Protein AF-A0A534PZU3-F1 (afdb_monomer)

Mean 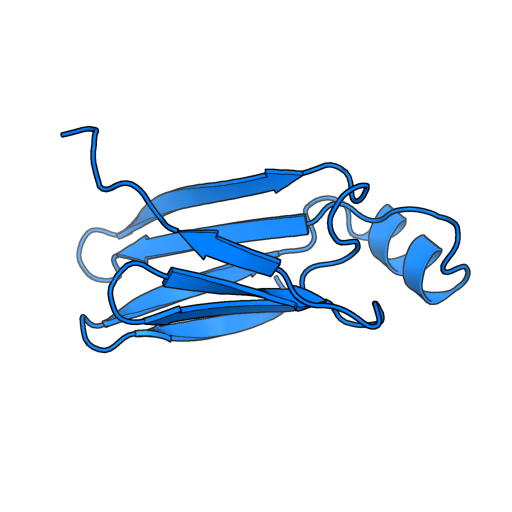predicted aligned error: 4.27 Å

Sequence (92 aa):
MDNIDVDREGQLWVAAHPKLLTFVRHVSDPTMPAPSQVFRIEPTTKRVEEVYLELGSRLSGSSVGAFHDGRLLIGPVFDSKFLDCRLNTAHG

Radius of gyration: 13.19 Å; Cα contacts (8 Å, |Δi|>4): 220; chains: 1; bounding box: 34×24×34 Å

Secondary structure (DSSP, 8-state):
---EEE-TTS-EEEEE-S-HHHHHHHHH-TTS---EEEEEEETTTTEEEEEEEE-SSSSSSEEEEEEETTEEEEEESS-S--EEEEPP----

Nearest PDB structures (foldseek):
  8r09-assembly1_B3  TM=3.850E-01  e=4.024E-01  Homo sapiens
  8qo9-assembly1_B3  TM=3.334E-01  e=2.743E-01  Homo sapiens
  7opi-assembly1_A  TM=3.257E-01  e=6.957E-01  Mus musculus
  6ff7-assembly1_v  TM=3.368E-01  e=9.148E-01  Homo sapiens
  7onb-assembly1_A  TM=3.645E-01  e=2.451E+00  Homo sapiens

pLDDT: mean 89.96, std 10.81, range [34.72, 97.06]

Solvent-accessible surface area (backbone atoms only — not comparable to full-atom values): 5118 Å² total; per-residue 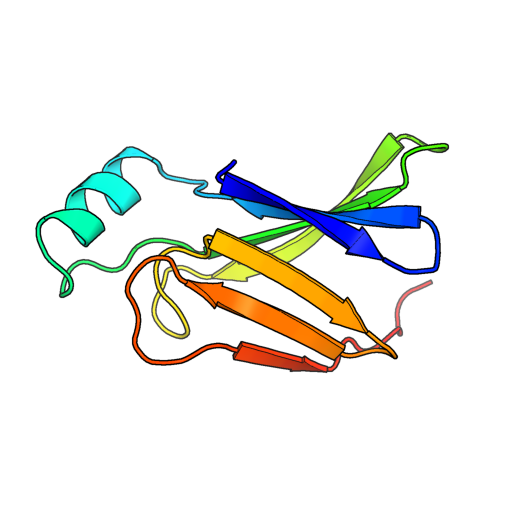(Å²): 107,66,36,76,36,71,38,99,88,62,37,35,24,33,6,22,49,91,48,59,70,42,37,56,46,19,75,78,36,80,87,42,58,8,39,20,30,31,34,42,34,38,74,89,81,64,46,74,43,83,77,44,77,48,70,16,88,91,55,34,32,28,30,36,27,47,63,56,97,56,31,38,38,38,36,35,75,78,53,99,61,66,47,82,41,76,61,76,89,81,78,131

Structure (mmCIF, N/CA/C/O backbone):
data_AF-A0A534PZU3-F1
#
_entry.id   AF-A0A534PZU3-F1
#
loop_
_atom_site.group_PDB
_atom_site.id
_atom_site.type_symbol
_atom_site.label_atom_id
_atom_site.label_alt_id
_atom_site.label_comp_id
_atom_site.label_asym_id
_atom_site.label_entity_id
_atom_site.label_seq_id
_atom_site.pdbx_PDB_ins_code
_atom_site.Cartn_x
_atom_site.Cartn_y
_atom_site.Cartn_z
_atom_site.occupancy
_atom_site.B_iso_or_equiv
_atom_site.auth_seq_id
_atom_site.auth_comp_id
_atom_site.auth_asym_id
_atom_site.auth_atom_id
_atom_site.pdbx_PDB_model_num
ATOM 1 N N . MET A 1 1 ? 4.555 7.958 2.642 1.00 62.59 1 MET A N 1
ATOM 2 C CA . MET A 1 1 ? 3.148 7.758 2.240 1.00 62.59 1 MET A CA 1
ATOM 3 C C . MET A 1 1 ? 2.955 8.401 0.889 1.00 62.59 1 MET A C 1
ATOM 5 O O . MET A 1 1 ? 3.710 9.323 0.596 1.00 62.59 1 MET A O 1
ATOM 9 N N . ASP A 1 2 ? 2.025 7.880 0.097 1.00 79.00 2 ASP A N 1
ATOM 10 C CA . ASP A 1 2 ? 1.632 8.487 -1.175 1.00 79.00 2 ASP A CA 1
ATOM 11 C C . ASP A 1 2 ? 0.180 8.974 -1.076 1.00 79.00 2 ASP A C 1
ATOM 13 O O . ASP A 1 2 ? -0.038 10.049 -0.516 1.00 79.00 2 ASP A O 1
ATOM 17 N N . ASN A 1 3 ? -0.805 8.144 -1.442 1.00 87.75 3 ASN A N 1
ATOM 18 C CA . ASN A 1 3 ? -2.223 8.506 -1.360 1.00 87.75 3 ASN A CA 1
ATOM 19 C C . ASN A 1 3 ? -2.969 7.827 -0.200 1.00 87.75 3 ASN A C 1
ATOM 21 O O . ASN A 1 3 ? -2.559 6.785 0.325 1.00 87.75 3 ASN A O 1
ATOM 25 N N . ILE A 1 4 ? -4.101 8.438 0.163 1.00 91.94 4 ILE A N 1
ATOM 26 C CA . ILE A 1 4 ? -5.080 7.948 1.138 1.00 91.94 4 ILE A CA 1
ATOM 27 C C . ILE A 1 4 ? -6.430 7.826 0.426 1.00 91.94 4 ILE A C 1
ATOM 29 O O . ILE A 1 4 ? -6.896 8.801 -0.162 1.00 91.94 4 ILE A O 1
ATOM 33 N N . ASP A 1 5 ? -7.051 6.655 0.511 1.00 94.12 5 ASP A N 1
ATOM 34 C CA . ASP A 1 5 ? -8.439 6.405 0.117 1.00 94.12 5 ASP A CA 1
ATOM 35 C C . ASP A 1 5 ? -9.308 6.187 1.364 1.00 94.12 5 ASP A C 1
ATOM 37 O O . ASP A 1 5 ? -8.806 5.786 2.420 1.00 94.12 5 ASP A O 1
ATOM 41 N N . VAL A 1 6 ? -10.604 6.476 1.257 1.00 95.56 6 VAL A N 1
ATOM 42 C CA . VAL A 1 6 ? -11.573 6.293 2.346 1.00 95.56 6 VAL A CA 1
ATOM 43 C C . VAL A 1 6 ? -12.698 5.407 1.840 1.00 95.56 6 VAL A C 1
ATOM 45 O O . VAL A 1 6 ? -13.405 5.779 0.902 1.00 95.56 6 VAL A O 1
ATOM 48 N N . ASP A 1 7 ? -12.884 4.251 2.473 1.00 94.38 7 ASP A N 1
ATOM 49 C CA . ASP A 1 7 ? -13.952 3.337 2.077 1.00 94.38 7 ASP A CA 1
ATOM 50 C C . ASP A 1 7 ? -15.324 3.741 2.648 1.00 94.38 7 ASP A C 1
ATOM 52 O O . ASP A 1 7 ? -15.480 4.705 3.403 1.00 94.38 7 ASP A O 1
ATOM 56 N N . ARG A 1 8 ? -16.360 2.980 2.276 1.00 93.75 8 ARG A N 1
ATOM 57 C CA . ARG A 1 8 ? -17.746 3.224 2.713 1.00 93.75 8 ARG A CA 1
ATOM 58 C C . ARG A 1 8 ? -17.961 3.054 4.218 1.00 93.75 8 ARG A C 1
ATOM 60 O O . ARG A 1 8 ? -18.938 3.583 4.741 1.00 93.75 8 ARG A O 1
ATOM 67 N N . GLU A 1 9 ? -17.085 2.317 4.892 1.00 92.94 9 GLU A N 1
ATOM 68 C CA . GLU A 1 9 ? -17.112 2.088 6.339 1.00 92.94 9 GLU A CA 1
ATOM 69 C C . GLU A 1 9 ? -16.260 3.128 7.089 1.00 92.94 9 GLU A C 1
ATOM 71 O O . GLU A 1 9 ? -16.144 3.077 8.316 1.00 92.94 9 GLU A O 1
ATOM 76 N N . GLY A 1 10 ? -15.669 4.088 6.367 1.00 95.31 10 GLY A N 1
ATOM 77 C CA . GLY A 1 10 ? -14.818 5.133 6.920 1.00 95.31 10 GLY A CA 1
ATOM 78 C C . GLY A 1 10 ? -13.417 4.652 7.301 1.00 95.31 10 GLY A C 1
ATOM 79 O O . GLY A 1 10 ? -12.723 5.360 8.033 1.00 95.31 10 GLY A O 1
ATOM 80 N N . GLN A 1 11 ? -12.989 3.473 6.840 1.00 95.88 11 GLN A N 1
ATOM 81 C CA . GLN A 1 11 ? -11.612 3.016 7.025 1.00 95.88 11 GLN A CA 1
ATOM 82 C C . GLN A 1 11 ? -10.700 3.724 6.022 1.00 95.88 11 GLN A C 1
ATOM 84 O O . GLN A 1 11 ? -11.082 3.965 4.875 1.00 95.88 11 GLN A O 1
ATOM 89 N N . LEU A 1 12 ? -9.478 4.042 6.450 1.00 96.62 12 LEU A N 1
ATOM 90 C CA . LEU A 1 12 ? -8.478 4.646 5.575 1.00 96.62 12 LEU A CA 1
ATOM 91 C C . LEU A 1 12 ? -7.610 3.556 4.961 1.00 96.62 12 LEU A C 1
ATOM 93 O O . LEU A 1 12 ? -7.061 2.7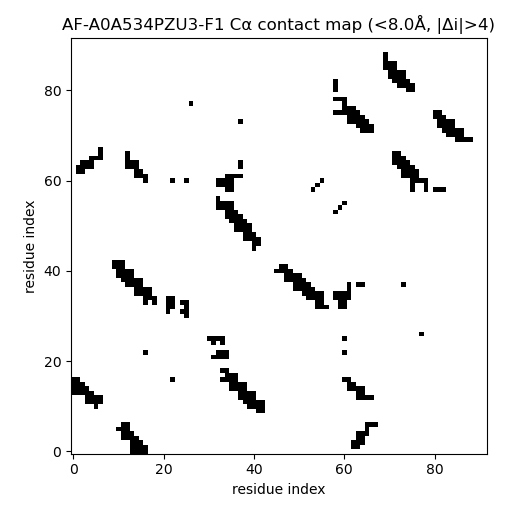21 5.683 1.00 96.62 12 LEU A O 1
ATOM 97 N N . TRP A 1 13 ? -7.416 3.627 3.652 1.00 96.75 13 TRP A N 1
ATOM 98 C CA . TRP A 1 13 ? -6.505 2.768 2.909 1.00 96.75 13 TRP A CA 1
ATOM 99 C C . TRP A 1 13 ? -5.331 3.605 2.429 1.00 96.75 13 TRP A C 1
ATOM 101 O O . TRP A 1 13 ? -5.490 4.551 1.661 1.00 96.75 13 TRP A O 1
ATOM 111 N N . VAL A 1 14 ? -4.141 3.297 2.937 1.00 95.69 14 VAL A N 1
ATOM 112 C CA . VAL A 1 14 ? -2.962 4.143 2.744 1.00 95.69 14 VAL A CA 1
ATOM 113 C C . VAL A 1 14 ? -1.873 3.362 2.045 1.00 95.69 14 VAL A C 1
ATOM 115 O O . VAL A 1 14 ? -1.352 2.393 2.597 1.00 95.69 14 VAL A O 1
ATOM 118 N N . ALA A 1 15 ? -1.487 3.816 0.858 1.00 93.69 15 ALA A N 1
ATOM 119 C CA . ALA A 1 15 ? -0.323 3.282 0.174 1.00 93.69 15 ALA A CA 1
ATOM 120 C C . ALA A 1 15 ? 0.956 3.990 0.636 1.00 93.69 15 ALA A C 1
ATOM 122 O O . ALA A 1 15 ? 0.995 5.197 0.918 1.00 93.69 15 ALA A O 1
ATOM 123 N N . ALA A 1 16 ? 2.031 3.218 0.734 1.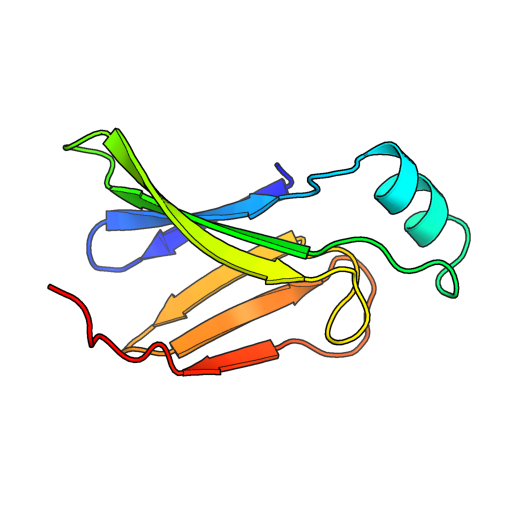00 90.25 16 ALA A N 1
ATOM 124 C CA . ALA A 1 16 ? 3.294 3.697 1.251 1.00 90.25 16 ALA A CA 1
ATOM 125 C C . ALA A 1 16 ? 4.491 3.187 0.450 1.00 90.25 16 ALA A C 1
ATOM 127 O O . ALA A 1 16 ? 4.488 2.121 -0.156 1.00 90.25 16 ALA A O 1
ATOM 128 N N . HIS A 1 17 ? 5.556 3.979 0.541 1.00 89.44 17 HIS A N 1
ATOM 129 C CA . HIS A 1 17 ? 6.881 3.680 0.026 1.00 89.44 17 HIS A CA 1
ATOM 130 C C . HIS A 1 17 ? 7.799 3.416 1.227 1.00 89.44 17 HIS A C 1
ATOM 132 O O . HIS A 1 17 ? 8.404 4.364 1.738 1.00 89.44 17 HIS A O 1
ATOM 138 N N . PRO A 1 18 ? 7.912 2.169 1.723 1.00 83.12 18 PRO A N 1
ATOM 139 C CA . PRO A 1 18 ? 8.661 1.885 2.952 1.00 83.12 18 PRO A CA 1
ATOM 140 C C . PRO A 1 18 ? 10.167 2.147 2.794 1.00 83.12 18 PRO A C 1
ATOM 142 O O . PRO A 1 18 ? 10.877 2.332 3.779 1.00 83.12 18 PRO A O 1
ATOM 145 N N . LYS A 1 19 ? 10.666 2.191 1.549 1.00 87.69 19 LYS A N 1
ATOM 146 C CA . LYS A 1 19 ? 12.053 2.532 1.206 1.00 87.69 19 LYS A CA 1
ATOM 147 C C . LYS A 1 19 ? 12.091 3.648 0.165 1.00 87.69 19 LYS A C 1
ATOM 149 O O . LYS A 1 19 ? 12.202 3.385 -1.031 1.00 87.69 19 LYS A O 1
ATOM 154 N N . LEU A 1 20 ? 12.042 4.899 0.625 1.00 86.56 20 LEU A N 1
ATOM 155 C CA . LEU A 1 20 ? 11.980 6.081 -0.246 1.00 86.56 20 LEU A CA 1
ATOM 156 C C . LEU A 1 20 ? 13.125 6.143 -1.271 1.00 86.56 20 LEU A C 1
ATOM 158 O O . LEU A 1 20 ? 12.888 6.428 -2.439 1.00 86.56 20 LEU A O 1
ATOM 162 N N . LEU A 1 21 ? 14.358 5.813 -0.871 1.00 88.81 21 LEU A N 1
ATOM 163 C CA . LEU A 1 21 ? 15.496 5.811 -1.797 1.00 88.81 21 LEU A CA 1
ATOM 164 C C . LEU A 1 21 ? 15.342 4.763 -2.910 1.00 88.81 21 LEU A C 1
ATOM 166 O O . LEU A 1 21 ? 15.737 5.009 -4.046 1.00 88.81 21 LEU A O 1
ATOM 170 N N . THR A 1 22 ? 14.764 3.601 -2.601 1.00 86.19 22 THR A N 1
ATOM 171 C CA . THR A 1 22 ? 14.492 2.566 -3.604 1.00 86.19 22 THR A CA 1
ATOM 172 C C . THR A 1 22 ? 13.403 3.021 -4.573 1.00 86.19 22 THR A C 1
ATOM 174 O O . THR A 1 22 ? 13.547 2.814 -5.771 1.00 86.19 22 THR A O 1
ATOM 177 N N . PHE A 1 23 ? 12.374 3.715 -4.082 1.00 86.75 23 PHE A N 1
ATOM 178 C CA . PHE A 1 23 ? 11.357 4.326 -4.937 1.00 86.75 23 PHE A CA 1
ATOM 179 C C . PHE A 1 23 ? 11.949 5.375 -5.890 1.00 86.75 23 PHE A C 1
ATOM 181 O O . PHE A 1 23 ? 11.729 5.289 -7.091 1.00 86.75 23 PHE A O 1
ATOM 188 N N . VAL A 1 24 ? 12.775 6.305 -5.395 1.00 88.94 24 VAL A N 1
ATOM 189 C CA . VAL A 1 24 ? 13.443 7.307 -6.251 1.00 88.94 24 VAL A CA 1
ATOM 190 C C . VAL A 1 24 ? 14.306 6.642 -7.327 1.00 88.94 24 VAL A C 1
ATOM 192 O O . VAL A 1 24 ? 14.318 7.088 -8.470 1.00 88.94 24 VAL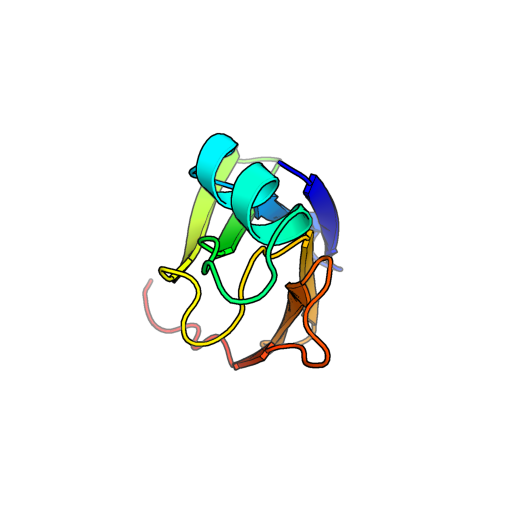 A O 1
ATOM 195 N N . ARG A 1 25 ? 15.002 5.547 -6.993 1.00 90.19 25 ARG A N 1
ATOM 196 C CA . ARG A 1 25 ? 15.754 4.766 -7.987 1.00 90.19 25 ARG A CA 1
ATOM 197 C C . ARG A 1 25 ? 14.841 4.130 -9.032 1.00 90.19 25 ARG A C 1
ATOM 199 O O . ARG A 1 25 ? 15.192 4.186 -10.199 1.00 90.19 25 ARG A O 1
ATOM 206 N N . HIS A 1 26 ? 13.696 3.584 -8.626 1.00 88.56 26 HIS A N 1
ATOM 207 C CA . HIS A 1 26 ? 12.702 3.020 -9.543 1.00 88.56 26 HIS A CA 1
ATOM 208 C C . HIS A 1 26 ? 12.125 4.070 -10.503 1.00 88.56 26 HIS A C 1
ATOM 210 O O . HIS A 1 26 ? 11.952 3.7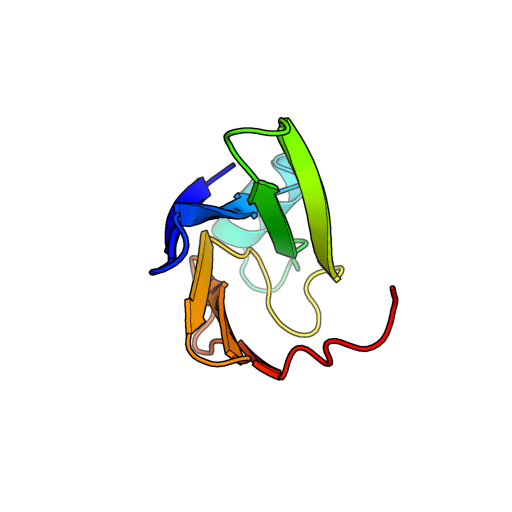94 -11.684 1.00 88.56 26 HIS A O 1
ATOM 216 N N . VAL A 1 27 ? 11.883 5.296 -10.021 1.00 87.75 27 VAL A N 1
ATOM 217 C CA . VAL A 1 27 ? 11.438 6.417 -10.870 1.00 87.75 27 VAL A CA 1
ATOM 218 C C . VAL A 1 27 ? 12.461 6.719 -11.969 1.00 87.75 27 VAL A C 1
ATOM 220 O O . VAL A 1 27 ? 12.088 6.974 -13.110 1.00 87.75 27 VAL A O 1
ATOM 223 N N . SER A 1 28 ? 13.751 6.688 -11.628 1.00 89.75 28 SER A N 1
ATOM 224 C CA . SER A 1 28 ? 14.839 6.933 -12.583 1.00 89.75 28 SER A CA 1
ATOM 225 C C . SER A 1 28 ? 15.143 5.733 -13.486 1.00 89.75 28 SER A C 1
ATOM 227 O O . SER A 1 28 ? 15.616 5.921 -14.604 1.00 89.75 28 SER A O 1
ATOM 229 N N . ASP A 1 29 ? 14.912 4.514 -12.999 1.00 89.56 29 ASP A N 1
ATOM 230 C CA . ASP A 1 29 ? 15.157 3.253 -13.696 1.00 89.56 29 ASP A CA 1
ATOM 231 C C . ASP A 1 29 ? 14.047 2.237 -13.358 1.00 89.56 29 ASP A C 1
ATOM 233 O O . ASP A 1 29 ? 14.094 1.594 -12.302 1.00 89.56 29 ASP A O 1
ATOM 237 N N . PRO A 1 30 ? 13.071 2.033 -14.262 1.00 85.56 30 PRO A N 1
ATOM 238 C CA . PRO A 1 30 ? 11.954 1.116 -14.041 1.00 85.56 30 PRO A CA 1
ATOM 239 C C . PRO A 1 30 ? 12.364 -0.347 -13.822 1.00 85.56 30 PRO A C 1
ATOM 241 O O . PRO A 1 30 ? 11.560 -1.134 -13.322 1.00 85.56 30 PRO A O 1
ATOM 244 N N . THR A 1 31 ? 13.596 -0.733 -14.179 1.00 88.44 31 THR A N 1
ATOM 245 C CA . THR A 1 31 ? 14.108 -2.094 -13.951 1.00 88.44 31 THR A CA 1
ATOM 246 C C . THR A 1 31 ? 14.507 -2.342 -12.495 1.00 88.44 31 THR A C 1
ATOM 248 O O . THR A 1 31 ? 14.614 -3.493 -12.070 1.00 88.44 31 THR A O 1
ATOM 251 N N . MET A 1 32 ? 14.682 -1.278 -11.706 1.00 91.12 32 MET A N 1
ATOM 252 C CA . MET A 1 32 ? 14.987 -1.354 -10.281 1.00 91.12 32 MET A CA 1
ATOM 253 C C . MET A 1 32 ? 13.686 -1.480 -9.483 1.00 91.12 32 MET A C 1
ATOM 255 O O . MET A 1 32 ? 12.946 -0.505 -9.413 1.00 91.12 32 MET A O 1
ATOM 259 N N . PRO A 1 33 ? 13.375 -2.622 -8.849 1.00 91.38 33 PRO A N 1
ATOM 260 C CA . PRO A 1 33 ? 12.100 -2.791 -8.159 1.00 91.38 33 PRO A CA 1
ATOM 261 C C . PRO A 1 33 ? 11.998 -1.895 -6.919 1.00 91.38 33 PRO A C 1
ATOM 263 O O . PRO A 1 33 ? 12.964 -1.745 -6.164 1.00 91.38 33 PRO A O 1
ATOM 266 N N . ALA A 1 34 ? 10.804 -1.351 -6.681 1.00 93.75 34 ALA A N 1
ATOM 267 C CA . ALA A 1 34 ? 10.468 -0.605 -5.472 1.00 93.75 34 ALA A CA 1
ATOM 268 C C . ALA A 1 34 ? 9.435 -1.369 -4.635 1.00 93.75 34 ALA A C 1
ATOM 270 O O . ALA A 1 34 ? 8.411 -1.782 -5.181 1.00 93.75 34 ALA A O 1
ATOM 271 N N . PRO A 1 35 ? 9.642 -1.517 -3.313 1.00 94.38 35 PRO A N 1
ATOM 272 C CA . PRO A 1 35 ? 8.652 -2.147 -2.456 1.00 94.38 35 PRO A CA 1
ATOM 273 C C . PRO A 1 35 ? 7.302 -1.435 -2.502 1.00 94.38 35 PRO A C 1
ATOM 275 O O . PRO A 1 35 ? 7.241 -0.206 -2.591 1.00 94.38 35 PRO A O 1
ATOM 278 N N . SER A 1 36 ? 6.248 -2.227 -2.357 1.00 95.00 36 SER A N 1
ATOM 279 C CA . SER A 1 36 ? 4.861 -1.776 -2.297 1.00 95.00 36 SER A CA 1
ATOM 280 C C . SER A 1 36 ? 4.262 -2.159 -0.953 1.00 95.00 36 SER A C 1
ATOM 282 O O . SER A 1 36 ? 4.478 -3.277 -0.480 1.00 95.00 36 SER A O 1
ATOM 284 N N . GLN A 1 37 ? 3.516 -1.243 -0.344 1.00 95.88 37 GLN A N 1
ATOM 285 C CA . GLN A 1 37 ? 2.930 -1.427 0.978 1.00 95.88 37 GLN A CA 1
ATOM 286 C C . GLN A 1 37 ? 1.579 -0.724 1.062 1.00 95.88 37 GLN A C 1
ATOM 288 O O . GLN A 1 37 ? 1.440 0.412 0.608 1.00 95.88 37 GLN A O 1
ATOM 293 N N . VAL A 1 38 ? 0.599 -1.388 1.671 1.00 96.81 38 VAL A N 1
ATOM 294 C CA . VAL A 1 38 ? -0.721 -0.814 1.943 1.00 96.81 38 VAL A CA 1
ATOM 295 C C . VAL A 1 38 ? -1.094 -1.076 3.397 1.00 96.81 38 VAL A C 1
ATOM 297 O O . VAL A 1 38 ? -0.925 -2.187 3.905 1.00 96.81 38 VAL A O 1
ATOM 300 N N . PHE A 1 39 ? -1.623 -0.048 4.053 1.00 96.50 39 PHE A N 1
ATOM 301 C CA . PHE A 1 39 ? -2.183 -0.116 5.396 1.00 96.50 39 PHE A CA 1
ATOM 302 C C . PHE A 1 39 ? -3.688 0.115 5.370 1.00 96.50 39 PHE A C 1
ATOM 304 O O . PHE A 1 39 ? -4.170 0.945 4.598 1.00 96.50 39 PHE A O 1
ATOM 311 N N . ARG A 1 40 ? -4.400 -0.552 6.278 1.00 96.56 40 ARG A N 1
ATOM 312 C CA . ARG A 1 40 ? -5.750 -0.176 6.693 1.00 96.56 40 ARG A CA 1
ATOM 313 C C . ARG A 1 40 ? -5.677 0.495 8.060 1.00 96.56 40 ARG A C 1
ATOM 315 O O . ARG A 1 40 ? -5.072 -0.050 8.983 1.00 96.56 40 ARG A O 1
ATOM 322 N N . ILE A 1 41 ? -6.282 1.668 8.191 1.00 96.19 41 ILE A N 1
ATOM 323 C CA . ILE A 1 41 ? -6.338 2.412 9.450 1.00 96.19 41 ILE A CA 1
ATOM 324 C C . ILE A 1 41 ? -7.797 2.623 9.830 1.00 96.19 41 ILE A C 1
ATOM 326 O O . ILE A 1 41 ? -8.559 3.208 9.065 1.00 96.19 41 ILE A O 1
ATOM 330 N N . GLU A 1 42 ? -8.155 2.191 11.035 1.00 96.44 42 GLU A N 1
ATOM 331 C CA . GLU A 1 42 ? -9.450 2.464 11.651 1.00 96.44 42 GLU A CA 1
ATOM 332 C C . GLU A 1 42 ? -9.356 3.786 12.438 1.00 96.44 42 GLU A C 1
ATOM 334 O O . GLU A 1 42 ? -8.701 3.822 13.486 1.00 96.44 42 GLU A O 1
ATOM 339 N N . PRO A 1 43 ? -9.966 4.898 11.979 1.00 94.44 43 PRO A N 1
ATOM 340 C CA . PRO A 1 43 ? -9.697 6.224 12.549 1.00 94.44 43 PRO A CA 1
ATOM 341 C C . PRO A 1 43 ? -10.095 6.365 14.019 1.00 94.44 43 PRO A C 1
ATOM 343 O O . PRO A 1 43 ? -9.403 7.029 14.792 1.00 94.44 43 PRO A O 1
ATOM 346 N N . THR A 1 44 ? -11.201 5.730 14.412 1.00 94.62 44 THR A N 1
ATOM 347 C CA . THR A 1 44 ? -11.768 5.848 15.761 1.00 94.62 44 THR A CA 1
ATOM 348 C C . THR A 1 44 ? -10.910 5.134 16.800 1.00 94.62 44 THR A C 1
ATOM 350 O O . THR A 1 44 ? -10.622 5.692 17.857 1.00 94.62 44 THR A O 1
ATOM 353 N N . THR A 1 45 ? -10.475 3.908 16.503 1.00 96.31 45 THR A N 1
ATOM 354 C CA . THR A 1 45 ? -9.645 3.102 17.414 1.00 96.31 45 THR A CA 1
ATOM 355 C C . THR A 1 45 ? -8.155 3.389 17.247 1.00 96.31 45 THR A C 1
ATOM 357 O O . THR A 1 45 ? -7.356 3.006 18.100 1.00 96.31 45 THR A O 1
ATOM 360 N N . LYS A 1 46 ? -7.776 4.068 16.155 1.00 93.88 46 LYS A N 1
ATOM 361 C CA . LYS A 1 46 ? -6.395 4.262 15.695 1.00 93.88 46 LYS A CA 1
ATOM 362 C C . LYS A 1 46 ? -5.665 2.942 15.438 1.00 93.88 46 LYS A C 1
ATOM 364 O O . LYS A 1 46 ? -4.433 2.908 15.457 1.00 93.88 46 LYS A O 1
ATOM 369 N N . ARG A 1 47 ? -6.402 1.850 15.206 1.00 96.12 47 ARG A N 1
ATOM 370 C CA . ARG A 1 47 ? -5.811 0.561 14.849 1.00 96.12 47 ARG A CA 1
ATOM 371 C C . ARG A 1 47 ? -5.222 0.658 13.447 1.00 96.12 47 ARG A C 1
ATOM 373 O O . ARG A 1 47 ? -5.902 1.088 12.521 1.00 96.12 47 ARG A O 1
ATOM 380 N N . VAL A 1 48 ? -3.967 0.245 13.308 1.00 95.75 48 VAL A N 1
ATOM 381 C CA . VAL A 1 48 ? -3.256 0.175 12.028 1.00 95.75 48 VAL A CA 1
ATOM 382 C C . VAL A 1 48 ? -2.983 -1.289 11.719 1.00 95.75 48 VAL A C 1
ATOM 384 O O . VAL A 1 48 ? -2.460 -2.015 12.562 1.00 95.75 48 VAL A O 1
ATOM 387 N N . GLU A 1 49 ? -3.335 -1.714 10.515 1.00 95.50 49 GLU A N 1
ATOM 388 C CA . GLU A 1 49 ? -3.121 -3.064 10.008 1.00 95.50 49 GLU A CA 1
ATOM 389 C C . GLU A 1 49 ? -2.328 -2.988 8.702 1.00 95.50 49 GLU A C 1
ATOM 391 O O . GLU A 1 49 ? -2.716 -2.275 7.776 1.00 95.50 49 GLU A O 1
ATOM 396 N N . GLU A 1 50 ? -1.208 -3.706 8.617 1.00 95.06 50 GLU A N 1
ATOM 397 C CA . GLU A 1 50 ? -0.492 -3.900 7.354 1.00 95.06 50 GLU A CA 1
ATOM 398 C C . GLU A 1 50 ? -1.207 -4.988 6.552 1.00 95.06 50 GLU A C 1
ATOM 400 O O . GLU A 1 50 ? -1.156 -6.166 6.898 1.00 95.06 50 GLU A O 1
ATOM 405 N N . VAL A 1 51 ? -1.898 -4.583 5.487 1.00 95.44 51 VAL A N 1
ATOM 406 C CA . VAL A 1 51 ? -2.711 -5.493 4.662 1.00 95.44 51 VAL A CA 1
ATOM 407 C C . VAL A 1 51 ? -1.929 -6.054 3.475 1.00 95.44 51 VAL A C 1
ATOM 409 O O . VAL A 1 51 ? -2.304 -7.078 2.906 1.00 95.44 51 VAL A O 1
ATOM 412 N N . TYR A 1 52 ? -0.850 -5.379 3.074 1.00 95.44 52 TYR A N 1
ATOM 413 C CA . TYR A 1 52 ? 0.000 -5.796 1.968 1.00 95.44 52 TYR A CA 1
ATOM 414 C C . TYR A 1 52 ? 1.418 -5.249 2.141 1.00 95.44 52 TYR A C 1
ATOM 416 O O . TYR A 1 52 ? 1.592 -4.055 2.378 1.00 95.44 52 TYR A O 1
ATOM 424 N N . LEU A 1 53 ? 2.420 -6.108 1.943 1.00 95.25 53 LEU A N 1
ATOM 425 C CA . LEU A 1 53 ? 3.830 -5.744 1.830 1.00 95.25 53 LEU A CA 1
ATOM 426 C C . LEU A 1 53 ? 4.525 -6.702 0.857 1.00 95.25 53 LEU A C 1
ATOM 428 O O . LEU A 1 53 ? 4.457 -7.921 1.014 1.00 95.25 53 LEU A O 1
ATOM 432 N N . GLU A 1 54 ? 5.219 -6.160 -0.141 1.00 94.12 54 GLU A N 1
ATOM 433 C CA . GLU A 1 54 ? 6.010 -6.956 -1.084 1.00 94.12 54 GLU A CA 1
ATOM 434 C C . GLU A 1 54 ? 7.208 -6.152 -1.610 1.00 94.12 54 GLU A C 1
ATOM 436 O O . GLU A 1 54 ? 7.220 -4.920 -1.571 1.00 94.12 54 GLU A O 1
ATOM 441 N N . LEU A 1 55 ? 8.247 -6.846 -2.085 1.00 94.12 55 LEU A N 1
ATOM 442 C CA . LEU A 1 55 ? 9.520 -6.237 -2.477 1.00 94.12 55 LEU A CA 1
ATOM 443 C C . LEU A 1 55 ? 9.508 -5.566 -3.863 1.00 94.12 55 LEU A C 1
ATOM 445 O O . LEU A 1 55 ? 10.496 -4.919 -4.207 1.00 94.12 55 LEU A O 1
ATOM 449 N N . GLY A 1 56 ? 8.421 -5.677 -4.631 1.00 90.25 56 GLY A N 1
ATOM 450 C CA . GLY A 1 56 ? 8.246 -5.027 -5.934 1.00 90.25 56 GLY A CA 1
ATOM 451 C C . GLY A 1 56 ? 8.187 -5.994 -7.120 1.00 90.25 56 GLY A C 1
ATOM 452 O O . GLY A 1 56 ? 8.053 -5.548 -8.259 1.00 90.25 56 GLY A O 1
ATOM 453 N N . SER A 1 57 ? 8.264 -7.308 -6.881 1.00 90.94 57 SER A N 1
ATOM 454 C CA . SER A 1 57 ? 8.206 -8.333 -7.931 1.00 90.9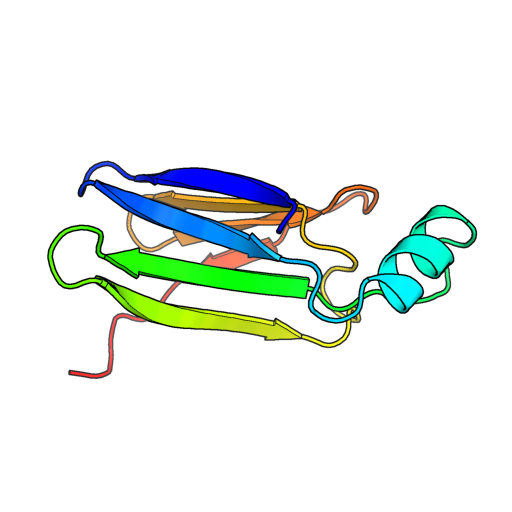4 57 SER A CA 1
ATOM 455 C C . SER A 1 57 ? 6.814 -8.459 -8.558 1.00 90.94 57 SER A C 1
ATOM 457 O O . SER A 1 57 ? 6.685 -8.695 -9.762 1.00 90.94 57 SER A O 1
ATOM 459 N N . ARG A 1 58 ? 5.754 -8.278 -7.758 1.00 91.88 58 ARG A N 1
ATOM 460 C CA . ARG A 1 58 ? 4.365 -8.342 -8.242 1.00 91.88 58 ARG A CA 1
ATOM 461 C C . ARG A 1 58 ? 3.880 -7.001 -8.764 1.00 91.88 58 ARG A C 1
ATOM 463 O O . ARG A 1 58 ? 3.234 -6.964 -9.812 1.00 91.88 58 ARG A O 1
ATOM 470 N N . LEU A 1 59 ? 4.198 -5.939 -8.031 1.00 92.62 59 LEU A N 1
ATOM 471 C CA . LEU A 1 59 ? 3.867 -4.554 -8.339 1.00 92.62 59 LEU A CA 1
ATOM 472 C C . LEU A 1 59 ? 4.906 -3.655 -7.672 1.00 92.62 59 LEU A C 1
ATOM 474 O O . LEU A 1 59 ? 5.059 -3.717 -6.448 1.00 92.62 59 LEU A O 1
ATOM 478 N N . SER A 1 60 ? 5.605 -2.832 -8.449 1.00 92.38 60 SER A N 1
ATOM 479 C CA . SER A 1 60 ? 6.606 -1.902 -7.916 1.00 92.38 60 SER A CA 1
ATOM 480 C C . SER A 1 60 ? 6.012 -0.522 -7.629 1.00 92.38 60 SER A C 1
ATOM 482 O O . SER A 1 60 ? 5.323 0.047 -8.472 1.00 92.38 60 SER A O 1
ATOM 484 N N . GLY A 1 61 ? 6.307 0.016 -6.441 1.00 90.56 61 GLY A N 1
ATOM 485 C CA . GLY A 1 61 ? 5.965 1.388 -6.048 1.00 90.56 61 GLY A CA 1
ATOM 486 C C . GLY A 1 61 ? 4.462 1.678 -5.982 1.00 90.56 61 GLY A C 1
ATOM 487 O O . GLY A 1 61 ? 3.956 2.481 -6.766 1.00 90.56 61 GLY A O 1
ATOM 488 N N . SER A 1 62 ? 3.745 1.027 -5.060 1.00 92.00 62 SER A N 1
ATOM 489 C CA . SER A 1 62 ? 2.324 1.301 -4.800 1.00 92.00 62 SER A CA 1
ATOM 490 C C . SER A 1 62 ? 2.066 2.763 -4.425 1.00 92.00 62 SER A C 1
ATOM 492 O O . SER A 1 62 ? 2.652 3.270 -3.469 1.00 92.00 62 SER A O 1
ATOM 494 N N . SER A 1 63 ? 1.108 3.377 -5.112 1.00 91.31 63 SER A N 1
ATOM 495 C CA . SER A 1 63 ? 0.664 4.760 -4.928 1.00 91.31 63 SER A CA 1
ATOM 496 C C . SER A 1 63 ? -0.692 4.875 -4.244 1.00 91.31 63 SER A C 1
ATOM 498 O O . SER A 1 63 ? -0.942 5.810 -3.486 1.00 91.31 63 SER A O 1
ATOM 500 N N . VAL A 1 64 ? -1.577 3.907 -4.491 1.00 92.62 64 VAL A N 1
ATOM 501 C CA . VAL A 1 64 ? -2.944 3.891 -3.967 1.00 92.62 64 VAL A CA 1
ATOM 502 C C . VAL A 1 64 ? -3.358 2.469 -3.607 1.00 92.62 64 VAL A C 1
ATOM 504 O O . VAL A 1 64 ? -3.002 1.514 -4.299 1.00 92.62 64 VAL A O 1
ATOM 507 N N . GLY A 1 65 ? -4.115 2.337 -2.521 1.00 95.06 65 GLY A N 1
ATOM 508 C CA . GLY A 1 65 ? -4.907 1.155 -2.209 1.00 95.06 65 GLY A CA 1
ATOM 509 C C . GLY A 1 65 ? -6.361 1.588 -2.079 1.00 95.06 65 GLY A C 1
ATOM 510 O O . GLY A 1 65 ? -6.623 2.497 -1.303 1.00 95.06 65 GLY A O 1
ATOM 511 N N . ALA A 1 66 ? -7.272 0.983 -2.836 1.00 95.38 66 ALA A N 1
ATOM 512 C CA . ALA A 1 66 ? -8.702 1.287 -2.791 1.00 95.38 66 ALA A CA 1
ATOM 513 C C . ALA A 1 66 ? -9.496 0.008 -2.527 1.00 95.38 66 ALA A C 1
ATOM 515 O O . ALA A 1 66 ? -9.269 -1.013 -3.186 1.00 95.38 66 ALA A O 1
ATOM 516 N N . PHE A 1 67 ? -10.416 0.052 -1.568 1.00 95.69 67 PHE A N 1
ATOM 517 C CA . PHE A 1 67 ? -11.162 -1.125 -1.135 1.00 95.69 67 PHE A CA 1
ATOM 518 C C . PHE A 1 67 ? -12.642 -1.044 -1.488 1.00 95.69 67 PHE A C 1
ATOM 520 O O . PHE A 1 67 ? -13.301 -0.018 -1.314 1.00 95.69 67 PHE A O 1
ATOM 527 N N . HIS A 1 68 ? -13.179 -2.167 -1.956 1.00 93.44 68 HIS A N 1
ATOM 528 C CA . HIS A 1 68 ? -14.592 -2.316 -2.252 1.00 93.44 68 HIS A CA 1
ATOM 529 C C . HIS A 1 68 ? -15.024 -3.775 -2.135 1.00 93.44 68 HIS A C 1
ATOM 531 O O . HIS A 1 68 ? -14.465 -4.639 -2.810 1.00 93.44 68 HIS A O 1
ATOM 537 N N . ASP A 1 69 ? -16.037 -4.050 -1.313 1.00 91.50 69 ASP A N 1
ATOM 538 C CA . ASP A 1 69 ? -16.724 -5.346 -1.230 1.00 91.50 69 ASP A CA 1
ATOM 539 C C . ASP A 1 69 ? -15.770 -6.562 -1.165 1.00 91.50 69 ASP A C 1
ATOM 541 O O . ASP A 1 69 ? -15.888 -7.536 -1.912 1.00 91.50 69 ASP A O 1
ATOM 545 N N . GLY A 1 70 ? -14.775 -6.503 -0.271 1.00 92.38 70 GLY A N 1
ATOM 546 C CA . GLY A 1 70 ? -13.806 -7.589 -0.058 1.00 92.38 70 GLY A CA 1
ATOM 547 C C . GLY A 1 70 ? -12.655 -7.633 -1.070 1.00 92.38 70 GLY A C 1
ATOM 548 O O . GLY A 1 70 ? -11.817 -8.538 -1.010 1.00 92.38 70 GLY A O 1
ATOM 549 N N . ARG A 1 71 ? -12.587 -6.668 -1.991 1.00 95.56 71 ARG A N 1
ATOM 550 C CA . ARG A 1 71 ? -11.488 -6.506 -2.946 1.00 95.56 71 ARG A CA 1
ATOM 551 C C . ARG A 1 71 ? -10.657 -5.280 -2.617 1.00 95.56 71 ARG A C 1
ATOM 553 O O . ARG A 1 71 ? -11.200 -4.216 -2.348 1.00 95.56 71 ARG A O 1
ATOM 560 N N . LEU A 1 72 ? -9.344 -5.439 -2.684 1.00 96.50 72 LEU A N 1
ATOM 561 C CA . LEU A 1 72 ? -8.365 -4.369 -2.571 1.00 96.50 72 LEU A CA 1
ATOM 562 C C . LEU A 1 72 ? -7.666 -4.204 -3.920 1.00 96.50 72 LEU A C 1
ATOM 564 O O . LEU A 1 72 ? -6.956 -5.105 -4.370 1.00 96.50 72 LEU A O 1
ATOM 568 N N . LEU A 1 73 ? -7.852 -3.045 -4.543 1.00 97.00 73 LEU A N 1
ATOM 569 C CA . LEU A 1 73 ? -7.131 -2.645 -5.743 1.00 97.00 73 LEU A CA 1
ATOM 570 C C . LEU A 1 73 ? -5.880 -1.868 -5.338 1.00 97.00 73 LEU A C 1
ATOM 572 O O . LEU A 1 73 ? -5.981 -0.892 -4.598 1.00 97.00 73 LEU A O 1
ATOM 576 N N . ILE A 1 74 ? -4.709 -2.287 -5.818 1.00 97.06 74 ILE A N 1
ATOM 577 C CA . ILE A 1 74 ? -3.434 -1.617 -5.528 1.00 97.06 74 ILE A CA 1
ATOM 578 C C . ILE A 1 74 ? -2.856 -1.079 -6.832 1.00 97.06 74 ILE A C 1
ATOM 580 O O . ILE A 1 74 ? -2.462 -1.853 -7.709 1.00 97.06 74 ILE A O 1
ATOM 584 N N . GLY A 1 75 ? -2.818 0.247 -6.947 1.00 94.31 75 GLY A N 1
ATOM 585 C CA . GLY A 1 75 ? -2.279 0.958 -8.102 1.00 94.31 75 GLY A CA 1
ATOM 586 C C . GLY A 1 75 ? -0.833 1.407 -7.862 1.00 94.31 75 GLY A C 1
ATOM 587 O O . GLY A 1 75 ? -0.531 1.881 -6.763 1.00 94.31 75 GLY A O 1
ATOM 588 N N . PRO A 1 76 ? 0.067 1.271 -8.847 1.00 92.62 76 PRO A N 1
ATOM 589 C CA . PRO A 1 76 ? 1.435 1.781 -8.791 1.00 92.62 76 PRO A CA 1
ATOM 590 C C . PRO A 1 76 ? 1.506 3.246 -9.247 1.00 92.62 76 PRO A C 1
ATOM 592 O O . PRO A 1 76 ? 0.551 3.769 -9.820 1.00 92.62 76 PRO A O 1
ATOM 595 N N . VAL A 1 77 ? 2.662 3.891 -9.066 1.00 85.69 77 VAL A N 1
ATOM 596 C CA . VAL A 1 77 ? 2.926 5.200 -9.694 1.00 85.69 77 VAL A CA 1
ATOM 597 C C . VAL A 1 77 ? 3.220 5.060 -11.200 1.00 85.69 77 VAL A C 1
ATOM 599 O O . VAL A 1 77 ? 2.737 5.866 -11.990 1.00 85.69 77 VAL A O 1
ATOM 602 N N . PHE A 1 78 ? 3.998 4.046 -11.612 1.00 81.81 78 PHE A N 1
ATOM 603 C CA . PHE A 1 78 ? 4.526 3.942 -12.989 1.00 81.81 78 PHE A CA 1
ATOM 604 C C . PHE A 1 78 ? 4.304 2.594 -13.687 1.00 81.81 78 PHE A C 1
ATOM 606 O O . PHE A 1 78 ? 4.482 2.506 -14.901 1.00 81.81 78 PHE A O 1
ATOM 613 N N . ASP A 1 79 ? 3.961 1.535 -12.954 1.00 80.81 79 ASP A N 1
ATOM 614 C CA . ASP A 1 79 ? 3.787 0.208 -13.550 1.00 80.81 79 ASP A CA 1
ATOM 615 C C . ASP A 1 79 ? 2.470 0.143 -14.360 1.00 80.81 79 ASP A C 1
ATOM 617 O O . ASP A 1 79 ? 1.476 0.793 -14.044 1.00 80.81 79 ASP A O 1
ATOM 621 N N . SER A 1 80 ? 2.467 -0.625 -15.450 1.00 86.81 80 SER A N 1
ATOM 622 C CA . SER A 1 80 ? 1.375 -0.665 -16.450 1.00 86.81 80 SER A CA 1
ATOM 623 C C . SER A 1 80 ? 0.174 -1.527 -16.040 1.00 86.81 80 SER A C 1
ATOM 625 O O . SER A 1 80 ? -0.776 -1.713 -16.801 1.00 86.81 80 SER A O 1
ATOM 627 N N . LYS A 1 81 ? 0.232 -2.082 -14.832 1.00 92.31 81 LYS A N 1
ATOM 628 C CA . LYS A 1 81 ? -0.740 -3.005 -14.252 1.00 92.31 81 LYS A CA 1
ATOM 629 C C . LYS A 1 81 ? -1.094 -2.553 -12.842 1.00 92.31 81 LYS A C 1
ATOM 631 O O . LYS A 1 81 ? -0.341 -1.833 -12.202 1.00 92.31 81 LYS A O 1
ATOM 636 N N . PHE A 1 82 ? -2.208 -3.049 -12.330 1.00 95.69 82 PHE A N 1
ATOM 637 C CA . PHE A 1 82 ? -2.578 -2.939 -10.922 1.00 95.69 82 PHE A CA 1
ATOM 638 C C . PHE A 1 82 ? -2.842 -4.339 -10.368 1.00 95.69 82 PHE A C 1
ATOM 640 O O . PHE A 1 82 ? -3.047 -5.292 -11.126 1.00 95.69 82 PHE A O 1
ATOM 647 N N . LEU A 1 83 ? -2.817 -4.477 -9.045 1.00 96.56 83 LEU A N 1
ATOM 648 C CA . LEU A 1 83 ? -3.224 -5.717 -8.390 1.00 96.56 83 LEU A CA 1
ATOM 649 C C . LEU A 1 83 ? -4.705 -5.647 -8.026 1.00 96.56 83 LEU A C 1
ATOM 651 O O . LEU A 1 83 ? -5.156 -4.642 -7.487 1.00 96.56 83 LEU A O 1
ATOM 655 N N . ASP A 1 84 ? -5.431 -6.732 -8.285 1.00 96.50 84 ASP A N 1
ATOM 656 C CA . ASP A 1 84 ? -6.773 -6.988 -7.760 1.00 96.50 84 ASP A CA 1
ATOM 657 C C . ASP A 1 84 ? -6.673 -8.127 -6.740 1.00 96.50 84 ASP A C 1
ATOM 659 O O . ASP A 1 84 ? -6.513 -9.300 -7.091 1.00 96.50 84 ASP A O 1
ATOM 663 N N . CYS A 1 85 ? -6.685 -7.758 -5.463 1.00 95.06 85 CYS A N 1
ATOM 664 C CA . CYS A 1 85 ? -6.519 -8.671 -4.344 1.00 95.06 85 CYS A CA 1
ATOM 665 C C . CYS A 1 85 ? -7.879 -8.982 -3.723 1.00 95.06 85 CYS A C 1
ATOM 667 O O . CYS A 1 85 ? -8.628 -8.077 -3.364 1.00 95.06 85 CYS A O 1
ATOM 669 N N . ARG A 1 86 ? -8.177 -10.262 -3.496 1.00 95.06 86 ARG A N 1
ATOM 670 C CA . ARG A 1 86 ? -9.307 -10.666 -2.653 1.00 95.06 86 ARG A CA 1
ATOM 671 C C . ARG A 1 86 ? -8.832 -10.777 -1.208 1.00 95.06 86 ARG A C 1
ATOM 673 O O . ARG A 1 86 ? -7.979 -11.613 -0.914 1.00 95.06 86 ARG A O 1
ATOM 680 N N . LEU A 1 87 ? -9.379 -9.951 -0.320 1.00 90.19 87 LEU A N 1
ATOM 681 C CA . LEU A 1 87 ? -9.087 -10.039 1.106 1.00 90.19 87 LEU A CA 1
ATOM 682 C C . LEU A 1 87 ? -9.951 -11.141 1.718 1.00 90.19 87 LEU A C 1
ATOM 684 O O . LEU A 1 87 ? -11.180 -11.081 1.689 1.00 90.19 87 LEU A O 1
ATOM 688 N N . ASN A 1 88 ? -9.304 -12.168 2.262 1.00 80.06 88 ASN A N 1
ATOM 689 C CA . ASN A 1 88 ? -9.996 -13.171 3.056 1.00 80.06 88 ASN A CA 1
ATOM 690 C C . ASN A 1 88 ? -10.133 -12.635 4.484 1.00 80.06 88 ASN A C 1
ATOM 692 O O . ASN A 1 88 ? -9.139 -12.458 5.177 1.00 80.06 88 ASN A O 1
ATOM 696 N N . THR A 1 89 ? -11.364 -12.419 4.941 1.00 60.44 89 THR A N 1
ATOM 697 C CA . THR A 1 89 ? -11.713 -11.958 6.299 1.00 60.44 89 THR A CA 1
ATOM 698 C C . THR A 1 89 ? -11.538 -13.027 7.387 1.00 60.44 89 THR A C 1
ATOM 700 O O . THR A 1 89 ? -12.180 -12.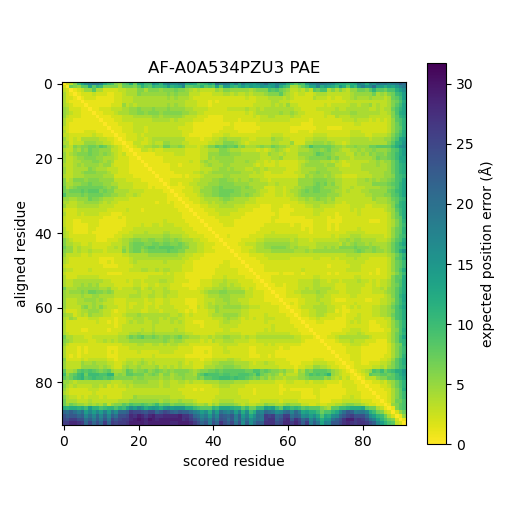974 8.432 1.00 60.44 89 THR A O 1
ATOM 703 N N . ALA A 1 90 ? -10.668 -14.013 7.179 1.00 47.94 90 ALA A N 1
ATOM 704 C CA . ALA A 1 90 ? -10.376 -15.020 8.187 1.00 47.94 90 ALA A CA 1
ATOM 705 C C . ALA A 1 90 ? -9.128 -14.596 8.962 1.00 47.94 90 ALA A C 1
ATOM 707 O O . ALA A 1 90 ? -8.033 -14.899 8.516 1.00 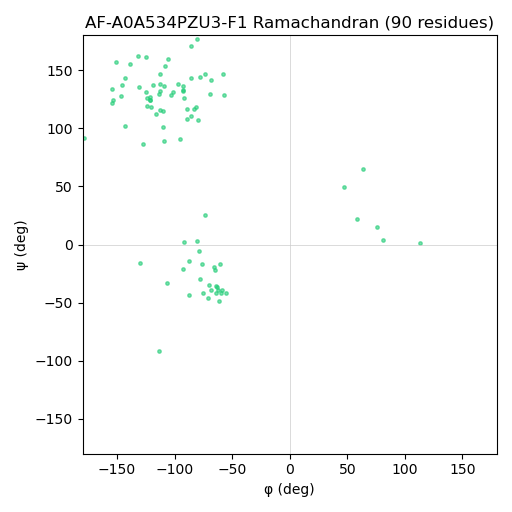47.94 90 ALA A O 1
ATOM 708 N N . HIS A 1 91 ? -9.323 -13.857 10.057 1.00 41.72 91 HIS A N 1
ATOM 709 C CA . HIS A 1 91 ? -8.666 -14.025 11.363 1.00 41.72 91 HIS A CA 1
ATOM 710 C C . HIS A 1 91 ? -9.240 -12.969 12.320 1.00 41.72 91 HIS A C 1
ATOM 712 O O . HIS A 1 91 ? -8.798 -11.821 12.348 1.00 41.72 91 HIS A O 1
ATOM 718 N N . GLY A 1 92 ? -10.294 -13.373 13.037 1.00 34.72 92 GLY A N 1
ATOM 719 C CA . GLY A 1 92 ? -10.647 -12.791 14.332 1.00 34.72 92 GLY A CA 1
ATOM 720 C C . GLY A 1 92 ? -9.785 -13.378 15.440 1.00 34.72 92 GLY A C 1
ATOM 721 O O . GLY A 1 92 ? -9.174 -14.446 15.198 1.00 34.72 92 GLY A O 1
#

Foldseek 3Di:
DADWDADPVRKIKDKDQPPVVQLVVCVVPVVRATKIWIWIADPVVRDIDTPDIDRRPVHGAWRDWDDDDQWIWTDHPDDPDIDTDRHDPPDD